Protein AF-A0A3R9WF84-F1 (afdb_monomer)

Mean predicted aligned error: 13.76 Å

Sequence (60 aa):
MTMTVRVSRDGGRTYGGEVAFPTDRSDKPLTPAASAAWPPCECPRCSSPITHHPTRKEMT

Secondary structure (DSSP, 8-state):
-EEEE---SSSSS-----EEEE---SSSPPPPPS---PPP--SHHHHS----PPPGGG--

Solvent-accessible surface area (backbone atoms only — not comparable to full-atom values): 4321 Å² total; per-residue (Å²): 99,73,48,75,49,64,55,52,92,68,87,68,77,50,66,56,72,81,46,79,40,79,71,69,54,88,89,58,77,81,72,78,71,94,59,90,77,66,79,76,62,78,49,77,81,61,64,42,99,64,72,90,71,78,58,90,86,73,81,122

Radius of gyration: 17.72 Å; Cα contacts (8 Å,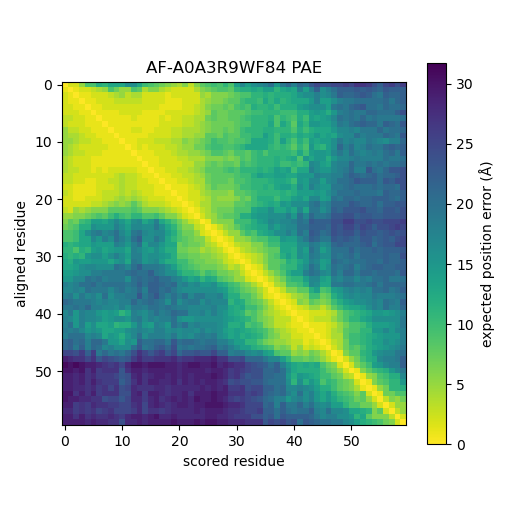 |Δi|>4): 39; chains: 1; bounding box: 28×44×35 Å

Foldseek 3Di:
DKDKDWDDPPVPPDTDDIDIDDPDPVPDDDDPDPDPCDDQPCPPVRVDPDDPDDDPVPPD

pLDDT: mean 74.78, std 15.22, range [47.22, 96.56]

Structure (mmCIF, N/CA/C/O backbone):
data_AF-A0A3R9WF84-F1
#
_entry.id   AF-A0A3R9WF84-F1
#
loop_
_atom_site.group_PDB
_atom_site.id
_atom_site.type_symbol
_atom_site.label_atom_id
_atom_site.label_alt_id
_atom_site.label_comp_id
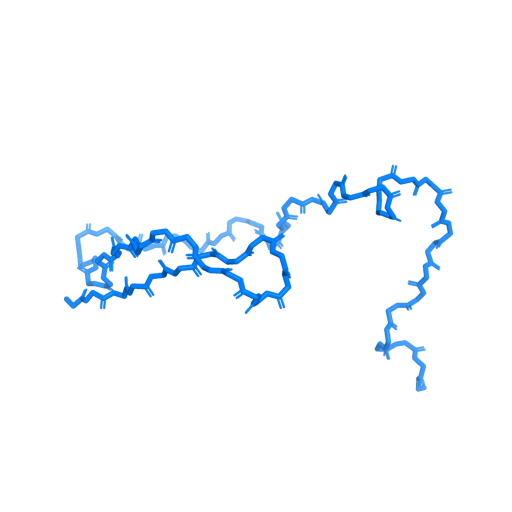_atom_site.label_asym_id
_atom_site.label_entity_id
_atom_site.label_seq_id
_atom_site.pdbx_PDB_ins_code
_atom_site.Cartn_x
_atom_site.Cartn_y
_atom_site.Cartn_z
_atom_site.occupancy
_atom_site.B_iso_or_equiv
_atom_site.auth_seq_id
_atom_site.auth_comp_id
_atom_site.auth_asym_id
_atom_site.auth_atom_id
_atom_site.pdbx_PDB_model_num
ATOM 1 N N . MET A 1 1 ? 12.698 -8.719 14.372 1.00 76.12 1 MET A N 1
ATOM 2 C CA . MET A 1 1 ? 12.177 -7.374 14.740 1.00 76.12 1 MET A CA 1
ATOM 3 C C . MET A 1 1 ? 11.032 -7.042 13.792 1.00 76.12 1 MET A C 1
ATOM 5 O O . MET A 1 1 ? 11.024 -7.561 12.683 1.00 76.12 1 MET A O 1
ATOM 9 N N . THR A 1 2 ? 10.039 -6.257 14.214 1.00 84.00 2 THR A N 1
ATOM 10 C CA . THR A 1 2 ? 8.785 -6.104 13.456 1.00 84.00 2 THR A CA 1
ATOM 11 C C . THR A 1 2 ? 8.430 -4.632 13.297 1.00 84.00 2 THR A C 1
ATOM 13 O O . THR A 1 2 ? 8.520 -3.869 14.255 1.00 84.00 2 THR A O 1
ATOM 16 N N . MET A 1 3 ? 8.012 -4.241 12.096 1.00 90.69 3 MET A N 1
ATOM 17 C CA . MET A 1 3 ? 7.453 -2.926 11.799 1.00 90.69 3 MET A CA 1
ATOM 18 C C . MET A 1 3 ? 5.946 -3.063 11.631 1.00 90.69 3 MET A C 1
ATOM 20 O O . MET A 1 3 ? 5.486 -3.946 10.911 1.00 90.69 3 MET A O 1
ATOM 24 N N . THR A 1 4 ? 5.174 -2.187 12.262 1.00 94.75 4 THR A N 1
ATOM 25 C CA . THR A 1 4 ? 3.717 -2.182 12.138 1.00 94.75 4 THR A CA 1
ATOM 26 C C . THR A 1 4 ? 3.259 -0.995 11.299 1.00 94.75 4 THR A C 1
ATOM 28 O O . THR A 1 4 ? 3.829 0.094 11.357 1.00 94.75 4 THR A O 1
ATOM 31 N N . VAL A 1 5 ? 2.256 -1.221 10.452 1.00 94.25 5 VAL A N 1
ATOM 32 C CA . VAL A 1 5 ? 1.704 -0.215 9.538 1.00 94.25 5 VAL A CA 1
ATOM 33 C C . VAL A 1 5 ? 0.192 -0.171 9.691 1.00 94.25 5 VAL A C 1
ATOM 35 O O . VAL A 1 5 ? -0.471 -1.206 9.764 1.00 94.25 5 VAL A O 1
ATOM 38 N N . ARG A 1 6 ? -0.363 1.044 9.685 1.00 96.56 6 ARG A N 1
ATOM 39 C CA . ARG A 1 6 ? -1.803 1.307 9.598 1.00 96.56 6 ARG A CA 1
ATOM 40 C C . ARG A 1 6 ? -2.065 2.289 8.468 1.00 96.56 6 ARG A C 1
ATOM 42 O O . ARG A 1 6 ? -1.335 3.2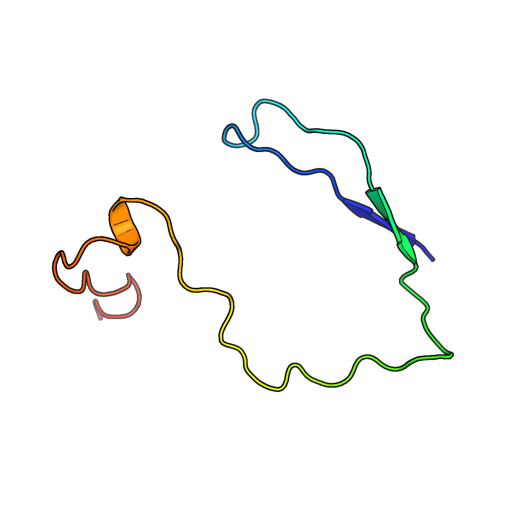63 8.312 1.00 96.56 6 ARG A O 1
ATOM 49 N N . VAL A 1 7 ? -3.117 2.048 7.689 1.00 93.50 7 VAL A N 1
ATOM 50 C CA . VAL A 1 7 ? -3.471 2.887 6.535 1.00 93.50 7 VAL A CA 1
ATOM 51 C C . VAL A 1 7 ? -4.694 3.731 6.866 1.00 93.50 7 VAL A C 1
ATOM 53 O O . VAL A 1 7 ? -5.723 3.198 7.287 1.00 93.50 7 VAL A O 1
ATOM 56 N N . SER A 1 8 ? -4.587 5.037 6.633 1.00 94.06 8 SER A N 1
ATOM 57 C CA . SER A 1 8 ? -5.737 5.937 6.580 1.00 94.06 8 SER A CA 1
ATOM 58 C C . SER A 1 8 ? -6.147 6.172 5.130 1.00 94.06 8 SER A C 1
ATOM 60 O O . SER A 1 8 ? -5.300 6.360 4.258 1.00 94.06 8 SER A O 1
ATOM 62 N N . ARG A 1 9 ? -7.457 6.162 4.873 1.00 91.69 9 ARG A N 1
ATOM 63 C CA . ARG A 1 9 ? -8.044 6.441 3.550 1.00 91.69 9 ARG A CA 1
ATOM 64 C C . ARG A 1 9 ? -8.838 7.748 3.515 1.00 91.69 9 ARG A C 1
ATOM 66 O O . ARG A 1 9 ? -9.435 8.068 2.497 1.00 91.69 9 ARG A O 1
ATOM 73 N N . ASP A 1 10 ? -8.841 8.500 4.612 1.00 93.88 10 ASP A N 1
ATOM 74 C CA . ASP A 1 10 ? -9.678 9.687 4.813 1.00 93.88 10 ASP A CA 1
ATOM 75 C C . ASP A 1 10 ? -8.880 10.913 5.293 1.00 93.88 10 ASP A C 1
ATOM 77 O O . ASP A 1 10 ? -9.422 11.814 5.937 1.00 93.88 10 ASP A O 1
ATOM 81 N N . GLY A 1 11 ? -7.587 10.959 4.960 1.00 91.56 11 GLY A N 1
ATOM 82 C CA . GLY A 1 11 ? -6.706 12.077 5.303 1.00 91.56 11 GLY A CA 1
ATOM 83 C C . GLY A 1 11 ? -6.222 12.060 6.753 1.00 91.56 11 GLY A C 1
ATOM 84 O O . GLY A 1 11 ? -5.940 13.113 7.314 1.00 91.56 11 GLY A O 1
ATOM 85 N N . GLY A 1 12 ? -6.137 10.879 7.364 1.00 94.62 12 GLY A N 1
ATOM 86 C CA . GLY A 1 12 ? -5.622 10.691 8.719 1.00 94.62 12 GLY A CA 1
ATOM 87 C C . GLY A 1 12 ? -6.679 10.791 9.815 1.00 94.62 12 GLY A C 1
ATOM 88 O O . GLY A 1 12 ? -6.308 10.840 10.985 1.00 94.62 12 GLY A O 1
ATOM 89 N N . ARG A 1 13 ? -7.975 10.824 9.474 1.00 95.31 13 ARG A N 1
ATOM 90 C CA . ARG A 1 13 ? -9.056 10.912 10.471 1.00 95.31 13 ARG A CA 1
ATOM 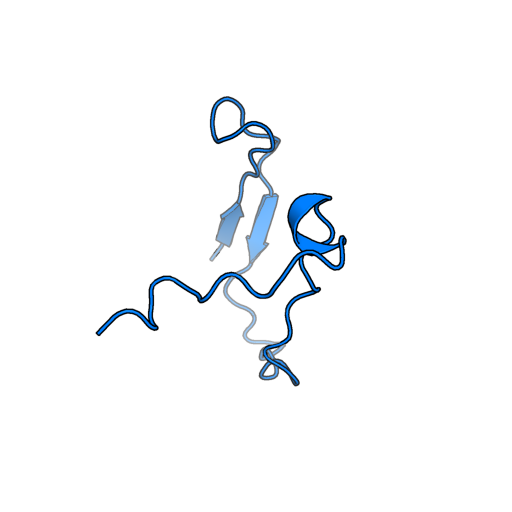91 C C . ARG A 1 13 ? -9.333 9.555 11.104 1.00 95.31 13 ARG A C 1
ATOM 93 O O . ARG A 1 13 ? -9.514 9.470 12.315 1.00 95.31 13 ARG A O 1
ATOM 100 N N . THR A 1 14 ? -9.322 8.496 10.300 1.00 96.38 14 THR A N 1
ATOM 101 C CA . THR A 1 14 ? -9.428 7.113 10.762 1.00 96.38 14 THR A CA 1
ATOM 102 C C . THR A 1 14 ? -8.299 6.263 10.195 1.00 96.38 14 THR A C 1
ATOM 104 O O . THR A 1 14 ? -7.757 6.526 9.118 1.00 96.38 14 THR A O 1
ATOM 107 N N . TYR A 1 15 ? -7.934 5.225 10.946 1.00 96.12 15 TYR A N 1
ATOM 108 C CA . TYR A 1 15 ? -6.902 4.266 10.574 1.00 96.12 15 TYR A CA 1
ATOM 109 C C . TYR A 1 15 ? -7.484 2.863 10.618 1.00 96.12 15 TYR A C 1
ATOM 111 O O . TYR A 1 15 ? -8.080 2.466 11.622 1.00 96.12 15 TYR A O 1
ATOM 119 N N . GLY A 1 16 ? -7.259 2.101 9.550 1.00 94.50 16 GLY A N 1
ATOM 120 C CA . GLY A 1 16 ? -7.619 0.689 9.492 1.00 94.50 16 GLY A CA 1
ATOM 121 C C . GLY A 1 16 ? -6.842 -0.174 10.491 1.00 94.50 16 GLY A C 1
ATOM 122 O O . GLY A 1 16 ? -6.118 0.325 11.363 1.00 94.50 16 GLY A O 1
ATOM 123 N N . GLY A 1 17 ? -7.001 -1.488 10.343 1.00 96.56 17 GLY A N 1
ATOM 124 C CA . GLY A 1 17 ? -6.293 -2.479 11.151 1.00 96.56 17 GLY A CA 1
ATOM 125 C C . GLY A 1 17 ? -4.771 -2.371 11.033 1.00 96.56 17 GLY A C 1
ATOM 126 O O . GLY A 1 17 ? -4.238 -1.843 10.055 1.00 96.56 17 GLY A O 1
ATOM 127 N N . GLU A 1 18 ? -4.088 -2.862 12.061 1.00 96.50 18 GLU A N 1
ATOM 128 C CA . GLU A 1 18 ? -2.633 -2.954 12.092 1.00 96.50 18 GLU A CA 1
ATOM 129 C C . GLU A 1 18 ? -2.142 -4.160 11.292 1.00 96.50 18 GLU A C 1
ATOM 131 O O . GLU A 1 18 ? -2.673 -5.262 11.419 1.00 96.50 18 GLU A O 1
ATOM 136 N N . VAL A 1 19 ? -1.118 -3.938 10.468 1.00 94.19 19 VAL A N 1
ATOM 137 C CA . VAL A 1 19 ? -0.417 -4.986 9.724 1.00 94.19 19 VAL A CA 1
ATOM 138 C C . VAL A 1 19 ? 1.039 -5.006 10.166 1.00 94.19 19 VAL A C 1
ATOM 140 O O . VAL A 1 19 ? 1.724 -3.986 10.100 1.00 94.19 19 VAL A O 1
ATOM 143 N N . ALA A 1 20 ? 1.511 -6.167 10.610 1.00 91.75 20 ALA A N 1
ATOM 144 C CA . ALA A 1 20 ? 2.870 -6.368 11.090 1.00 91.75 20 ALA A CA 1
ATOM 145 C C . ALA A 1 20 ? 3.757 -6.992 10.000 1.00 91.75 20 ALA A C 1
ATOM 147 O O . ALA A 1 20 ? 3.395 -7.998 9.390 1.00 91.75 20 ALA A O 1
ATOM 148 N N . PHE A 1 21 ? 4.935 -6.411 9.781 1.00 83.94 21 PHE A N 1
ATOM 149 C CA . PHE A 1 21 ? 5.928 -6.855 8.808 1.00 83.94 21 PHE A CA 1
ATOM 150 C C . PHE A 1 21 ? 7.244 -7.211 9.510 1.00 83.94 21 PHE A C 1
ATOM 152 O O . PHE A 1 21 ? 7.782 -6.376 10.240 1.00 83.94 21 PHE A O 1
ATOM 159 N N . PRO A 1 22 ? 7.803 -8.413 9.289 1.00 83.94 22 PRO A N 1
ATOM 160 C CA . PRO A 1 22 ? 9.130 -8.750 9.795 1.00 83.94 22 PRO A CA 1
ATOM 161 C C . PRO A 1 22 ? 10.195 -7.905 9.081 1.00 83.94 22 PRO A C 1
ATOM 163 O O . PRO A 1 22 ? 10.184 -7.802 7.852 1.00 83.94 22 PRO A O 1
ATOM 166 N N . THR A 1 23 ? 11.100 -7.290 9.844 1.00 77.00 23 THR A N 1
ATOM 167 C CA . THR A 1 23 ? 12.145 -6.383 9.329 1.00 77.00 23 THR A CA 1
ATOM 168 C C . THR A 1 23 ? 13.517 -7.039 9.219 1.00 77.00 23 THR A C 1
ATOM 170 O O . THR A 1 23 ? 14.411 -6.493 8.583 1.00 77.00 23 THR A O 1
ATOM 173 N N . ASP A 1 24 ? 13.701 -8.205 9.825 1.00 76.38 24 ASP A N 1
ATOM 174 C CA . ASP A 1 24 ? 14.902 -9.029 9.760 1.00 76.38 24 ASP A CA 1
ATOM 175 C C . ASP A 1 24 ? 14.691 -10.195 8.791 1.00 76.38 24 ASP A C 1
ATOM 177 O O . ASP A 1 24 ? 14.416 -11.323 9.185 1.00 76.38 24 ASP A O 1
ATOM 181 N N . ARG A 1 25 ? 14.830 -9.926 7.488 1.00 65.44 25 ARG A N 1
ATOM 182 C CA . ARG A 1 25 ? 14.933 -10.983 6.470 1.00 65.44 25 ARG A CA 1
ATOM 183 C C . ARG A 1 25 ? 16.390 -11.262 6.134 1.0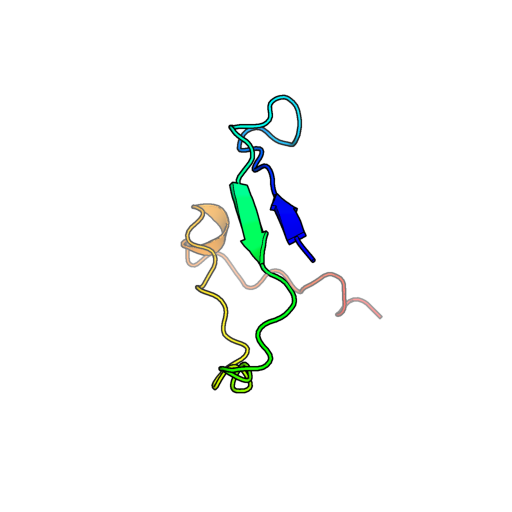0 65.44 25 ARG A C 1
ATOM 185 O O . ARG A 1 25 ? 16.882 -10.875 5.077 1.00 65.44 25 ARG A O 1
ATOM 192 N N . SER A 1 26 ? 17.081 -11.917 7.060 1.00 64.69 26 SER A N 1
ATOM 193 C CA . SER A 1 26 ? 18.465 -12.372 6.862 1.00 64.69 26 SER A CA 1
ATOM 194 C C . SER A 1 26 ? 18.574 -13.484 5.808 1.00 64.69 26 SER A C 1
ATOM 196 O O . SER A 1 26 ? 19.644 -13.703 5.253 1.00 64.69 26 SER A O 1
ATOM 198 N N . ASP A 1 27 ? 17.471 -14.175 5.519 1.00 68.44 27 ASP A N 1
ATOM 199 C CA . ASP A 1 27 ? 17.365 -15.300 4.586 1.00 68.44 27 ASP A CA 1
ATOM 200 C C . ASP A 1 27 ? 17.034 -14.883 3.141 1.00 68.44 27 ASP A C 1
ATOM 202 O O . ASP A 1 27 ? 17.275 -15.643 2.203 1.00 68.44 27 ASP A O 1
ATOM 206 N N . LYS A 1 28 ? 16.491 -13.676 2.937 1.00 67.88 28 LYS A N 1
ATOM 207 C CA . LYS A 1 28 ? 16.071 -13.189 1.618 1.00 67.88 28 LYS A CA 1
ATOM 208 C C . LYS A 1 28 ? 16.361 -11.693 1.454 1.00 67.88 28 LYS A C 1
ATOM 210 O O . LYS A 1 28 ? 15.469 -10.876 1.710 1.00 67.88 28 LYS A O 1
ATOM 215 N N . PRO A 1 29 ? 17.573 -11.318 0.999 1.00 68.75 29 PRO A N 1
ATOM 216 C CA . PRO A 1 29 ? 17.903 -9.923 0.740 1.00 68.75 29 PRO A CA 1
ATOM 217 C C . PRO A 1 29 ? 16.934 -9.322 -0.284 1.00 68.75 29 PRO A C 1
ATOM 219 O O . PRO A 1 29 ? 16.601 -9.939 -1.301 1.00 68.75 29 PRO A O 1
ATOM 222 N N . LEU A 1 30 ? 16.445 -8.116 0.008 1.00 68.75 30 LEU A N 1
ATOM 223 C CA . LEU A 1 30 ? 15.605 -7.362 -0.915 1.00 68.75 30 LEU A CA 1
ATOM 224 C C . LEU A 1 30 ? 16.461 -6.961 -2.118 1.00 68.75 30 LEU A C 1
ATOM 226 O O . LEU A 1 30 ? 17.461 -6.261 -1.973 1.00 68.75 30 LEU A O 1
ATOM 230 N N . THR A 1 31 ? 16.076 -7.405 -3.311 1.00 74.44 31 THR A N 1
ATOM 231 C CA . THR A 1 31 ? 16.685 -6.911 -4.546 1.00 74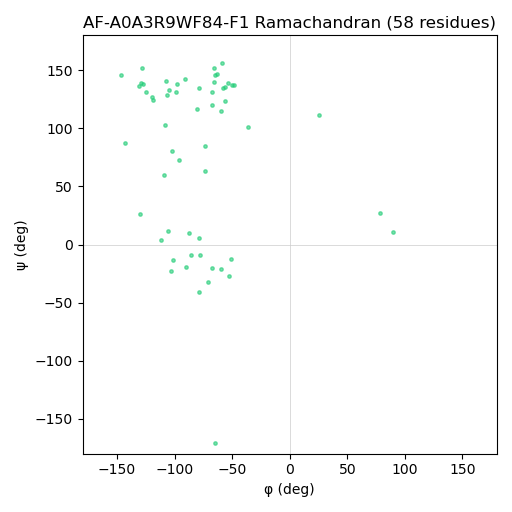.44 31 THR A CA 1
ATOM 232 C C . THR A 1 31 ? 16.340 -5.431 -4.707 1.00 74.44 31 THR A C 1
ATOM 234 O O . THR A 1 31 ? 15.186 -5.067 -4.445 1.00 74.44 31 THR A O 1
ATOM 237 N N . PRO A 1 32 ? 17.275 -4.575 -5.161 1.00 73.38 32 PRO A N 1
ATOM 238 C CA . PRO A 1 32 ? 16.945 -3.208 -5.539 1.00 73.38 32 PRO A CA 1
ATOM 239 C C . PRO A 1 32 ? 15.748 -3.209 -6.488 1.00 73.38 32 PRO A C 1
ATOM 241 O O . PRO A 1 32 ? 15.658 -4.061 -7.377 1.00 73.38 32 PRO A O 1
ATOM 244 N N . ALA A 1 33 ? 14.810 -2.287 -6.281 1.00 72.12 33 ALA A N 1
ATOM 245 C CA . ALA A 1 33 ? 13.684 -2.147 -7.189 1.00 72.12 33 ALA A CA 1
ATOM 246 C C . ALA A 1 33 ? 14.226 -1.910 -8.607 1.00 72.12 33 ALA A C 1
ATOM 248 O O . ALA A 1 33 ? 14.993 -0.974 -8.824 1.00 72.12 33 ALA A O 1
ATOM 249 N N . ALA A 1 34 ? 13.836 -2.761 -9.563 1.00 68.00 34 ALA A N 1
ATOM 250 C CA . ALA A 1 34 ? 14.306 -2.679 -10.950 1.00 68.00 34 ALA A CA 1
ATOM 251 C C . ALA A 1 34 ? 13.952 -1.335 -11.616 1.00 68.00 34 ALA A C 1
ATOM 253 O O . ALA A 1 34 ? 14.596 -0.919 -12.574 1.00 68.00 34 ALA A O 1
ATOM 254 N N . SER A 1 35 ? 12.948 -0.636 -11.080 1.00 67.19 35 SER A N 1
ATOM 255 C CA . SER A 1 35 ? 12.591 0.728 -11.446 1.00 67.19 35 SER A CA 1
ATOM 256 C C . SER A 1 35 ? 12.060 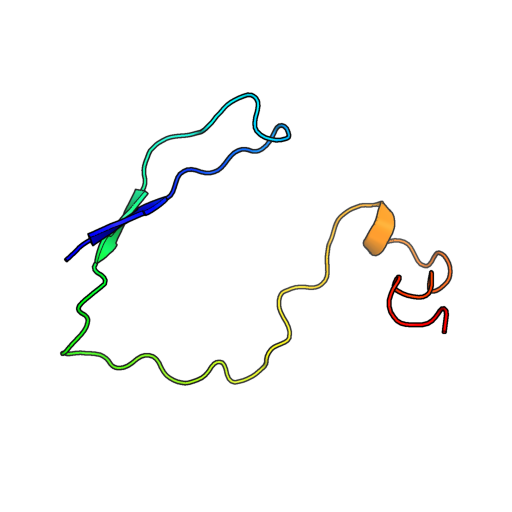1.484 -10.233 1.00 67.19 35 SER A C 1
ATOM 258 O O . SER A 1 35 ? 11.312 0.921 -9.434 1.00 67.19 35 SER A O 1
ATOM 260 N N . ALA A 1 36 ? 12.342 2.783 -10.156 1.00 65.62 36 ALA A N 1
ATOM 261 C CA . ALA A 1 36 ? 11.678 3.698 -9.224 1.00 65.62 36 ALA A CA 1
ATOM 262 C C . ALA A 1 36 ? 10.275 4.140 -9.703 1.00 65.62 36 ALA A C 1
ATOM 264 O O . ALA A 1 36 ? 9.654 4.999 -9.081 1.00 65.62 36 ALA A O 1
ATOM 265 N N . ALA A 1 37 ? 9.779 3.581 -10.814 1.00 66.12 37 ALA A N 1
ATOM 266 C CA . ALA A 1 37 ? 8.450 3.856 -11.346 1.00 66.12 37 ALA A CA 1
ATOM 267 C C . ALA A 1 37 ? 7.387 3.176 -10.466 1.00 66.12 37 ALA A C 1
ATOM 269 O O . ALA A 1 37 ? 6.969 2.047 -10.707 1.00 66.12 37 ALA A O 1
ATOM 270 N N . TRP A 1 38 ? 6.994 3.856 -9.393 1.00 55.50 38 TRP A N 1
ATOM 271 C CA . TRP A 1 38 ? 5.789 3.537 -8.628 1.00 55.50 38 TRP A CA 1
ATOM 272 C C . TRP A 1 38 ? 4.557 3.758 -9.523 1.00 55.50 38 TRP A C 1
ATOM 274 O O . TRP A 1 38 ? 4.641 4.654 -10.373 1.00 55.50 38 TRP A O 1
ATOM 284 N N . PRO A 1 39 ? 3.455 2.976 -9.403 1.00 65.56 39 PRO A N 1
ATOM 285 C CA . PRO A 1 39 ? 2.341 3.072 -10.337 1.00 65.56 39 PRO A CA 1
ATOM 286 C C . PRO A 1 39 ? 1.928 4.530 -10.534 1.00 65.56 39 PRO A C 1
ATOM 288 O O . PRO A 1 39 ? 1.891 5.293 -9.557 1.00 65.56 39 PRO A O 1
ATOM 291 N N . PRO A 1 40 ? 1.659 4.932 -11.789 1.00 69.25 40 PRO A N 1
ATOM 292 C CA . PRO A 1 40 ? 1.194 6.276 -12.063 1.00 69.25 40 PRO A CA 1
ATOM 293 C C . PRO A 1 40 ? -0.031 6.540 -11.193 1.00 69.25 40 PRO A C 1
ATOM 295 O O . PRO A 1 40 ? -0.861 5.660 -10.979 1.00 69.25 40 PRO A O 1
ATOM 298 N N . CYS A 1 41 ? -0.123 7.743 -10.634 1.00 70.88 41 CYS A N 1
ATOM 299 C CA . CYS A 1 41 ? -1.274 8.099 -9.822 1.00 70.88 41 CYS A CA 1
ATOM 300 C C . CYS A 1 41 ? -2.545 7.985 -10.680 1.00 70.88 41 CYS A C 1
ATOM 302 O O . CYS A 1 41 ? -2.720 8.745 -11.627 1.00 70.88 41 CYS A O 1
ATOM 304 N N . GLU A 1 42 ? -3.436 7.055 -10.340 1.00 74.00 42 GLU A N 1
ATOM 305 C CA . GLU A 1 42 ? -4.683 6.812 -11.083 1.00 74.00 42 GLU A CA 1
ATOM 306 C C . GLU A 1 42 ? -5.844 7.700 -10.605 1.00 74.00 42 GLU A C 1
ATOM 308 O O . GLU A 1 42 ? -6.999 7.492 -10.972 1.00 74.00 42 GLU A O 1
ATOM 313 N N . CYS A 1 43 ? -5.579 8.700 -9.757 1.00 78.00 43 CYS A N 1
ATOM 314 C CA . CYS A 1 43 ? -6.633 9.615 -9.328 1.00 78.00 43 CYS A CA 1
ATOM 315 C C . CYS A 1 43 ? -7.149 10.450 -10.520 1.00 78.00 43 CYS A C 1
ATOM 317 O O . CYS A 1 43 ? -6.356 10.778 -11.404 1.00 78.00 43 CYS A O 1
ATOM 319 N N . PRO A 1 44 ? -8.418 10.908 -10.517 1.00 76.38 44 PRO A N 1
ATOM 320 C CA . PRO A 1 44 ? -8.990 11.703 -11.616 1.00 76.38 44 PRO A CA 1
ATOM 321 C C . PRO A 1 44 ? -8.169 12.944 -12.009 1.00 76.38 44 PRO A C 1
ATOM 323 O O . PRO A 1 44 ? -8.199 13.393 -13.155 1.00 76.38 44 PRO A O 1
ATOM 326 N N . ARG A 1 45 ? -7.407 13.498 -11.055 1.00 72.06 45 ARG A N 1
ATOM 327 C CA . ARG A 1 45 ? -6.504 14.636 -11.270 1.00 72.06 45 ARG A CA 1
ATOM 328 C C . ARG A 1 45 ? -5.263 14.270 -12.093 1.00 72.06 45 ARG A C 1
ATOM 330 O O . ARG A 1 45 ? -4.751 15.124 -12.799 1.00 72.06 45 ARG A O 1
ATOM 337 N N . CYS A 1 46 ? -4.766 13.043 -11.968 1.00 73.56 46 CYS A N 1
ATOM 338 C C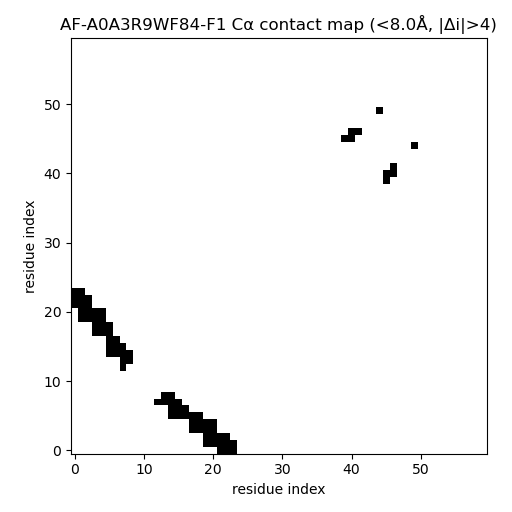A . CYS A 1 46 ? -3.545 12.573 -12.624 1.00 73.56 46 CYS A CA 1
ATOM 339 C C . CYS A 1 46 ? -3.826 11.685 -13.847 1.00 73.56 46 CYS A C 1
ATOM 341 O O . CYS A 1 46 ? -2.973 11.586 -14.720 1.00 73.56 46 CYS A O 1
ATOM 343 N N . SER A 1 47 ? -5.010 11.067 -13.927 1.00 73.38 47 SER A N 1
ATOM 344 C CA . SER A 1 47 ? -5.433 10.214 -15.045 1.00 73.38 47 SER A CA 1
ATOM 345 C C . SER A 1 47 ? -6.055 10.987 -16.215 1.00 73.38 47 SER A C 1
ATOM 347 O O . SER A 1 47 ? -6.322 10.401 -17.263 1.00 73.38 47 SER A O 1
ATOM 349 N N . SER A 1 48 ? -6.329 12.284 -16.049 1.00 67.44 48 SER A N 1
ATOM 350 C CA . SER A 1 48 ? -6.829 13.149 -17.118 1.00 67.44 48 SER A CA 1
ATOM 351 C C . SER A 1 48 ? -5.662 13.819 -17.861 1.00 67.44 48 SER A C 1
ATOM 353 O O . SER A 1 48 ? -4.682 14.207 -17.224 1.00 67.44 48 SER A O 1
ATOM 355 N N . PRO A 1 49 ? -5.734 13.993 -19.197 1.00 57.75 49 PRO A N 1
ATOM 356 C CA . PRO A 1 49 ? -4.759 14.761 -19.968 1.00 57.75 49 PRO A CA 1
ATOM 357 C C . PRO A 1 49 ? -4.964 16.261 -19.710 1.00 57.75 49 PRO A C 1
ATOM 359 O O . PRO A 1 49 ? -5.350 17.019 -20.593 1.00 57.75 49 PRO A O 1
ATOM 362 N N . ILE A 1 50 ? -4.771 16.697 -18.468 1.00 52.97 50 ILE A N 1
ATOM 363 C CA . ILE A 1 50 ? -4.776 18.108 -18.101 1.00 52.97 50 ILE A CA 1
ATOM 364 C C . ILE A 1 50 ? -3.329 18.462 -17.802 1.00 52.97 50 ILE A C 1
ATOM 366 O O . ILE A 1 50 ? -2.794 18.066 -16.773 1.00 52.97 50 ILE A O 1
ATOM 370 N N . THR A 1 51 ? -2.723 19.146 -18.775 1.00 53.97 51 THR A N 1
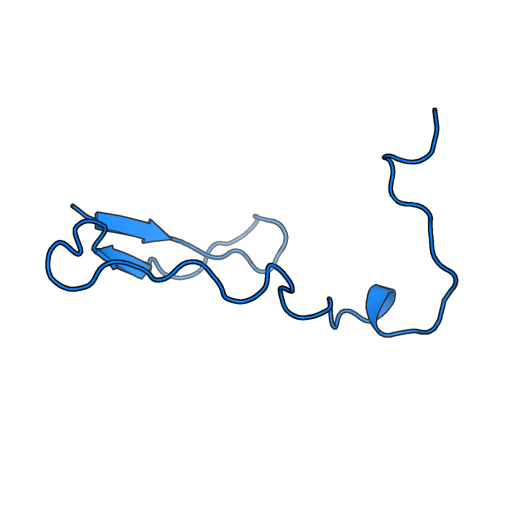ATOM 371 C CA . THR A 1 51 ? -1.560 20.037 -18.683 1.00 53.97 51 THR A CA 1
ATOM 372 C C . THR A 1 51 ? -0.615 19.757 -17.517 1.00 53.97 51 THR A C 1
ATOM 374 O O . THR A 1 51 ? -0.952 20.045 -16.371 1.00 53.97 51 THR A O 1
ATOM 377 N N . HIS A 1 52 ? 0.598 19.287 -17.836 1.00 51.41 52 HIS A N 1
ATOM 378 C CA . HIS A 1 52 ? 1.752 19.240 -16.931 1.00 51.41 52 HIS A CA 1
ATOM 379 C C . HIS A 1 52 ? 1.761 20.468 -16.008 1.00 51.41 52 HIS A C 1
ATOM 381 O O . HIS A 1 52 ? 2.123 21.570 -16.418 1.00 51.41 52 HIS A O 1
ATOM 387 N N . HIS A 1 53 ? 1.327 20.292 -14.762 1.00 52.25 53 HIS A N 1
ATOM 388 C CA . HIS A 1 53 ? 1.524 21.306 -13.744 1.00 52.25 53 HIS A CA 1
ATOM 389 C C . HIS A 1 53 ? 2.965 21.113 -13.271 1.00 52.25 53 HIS A C 1
ATOM 391 O O . HIS A 1 53 ? 3.265 20.021 -12.774 1.00 52.25 53 HIS A O 1
ATOM 397 N N . PRO A 1 54 ? 3.868 22.094 -13.458 1.00 53.38 54 PRO A N 1
ATOM 398 C CA . PRO A 1 54 ? 5.243 21.942 -13.018 1.00 53.38 54 PRO A CA 1
ATOM 399 C C . PRO A 1 54 ? 5.247 21.620 -11.531 1.00 53.38 54 PRO A C 1
ATOM 401 O O . PRO A 1 54 ? 4.483 22.178 -10.731 1.00 53.38 54 PRO A O 1
ATOM 404 N N . THR A 1 55 ? 6.076 20.651 -11.176 1.00 55.56 55 THR A N 1
ATOM 405 C CA . THR A 1 55 ? 6.273 20.287 -9.784 1.00 55.56 55 THR A CA 1
ATOM 406 C C . THR A 1 55 ? 6.878 21.488 -9.061 1.00 55.56 55 THR A C 1
ATOM 408 O O . THR A 1 55 ? 7.662 22.245 -9.626 1.00 55.56 55 THR A O 1
ATOM 411 N N . ARG A 1 56 ? 6.548 21.674 -7.776 1.00 55.75 56 ARG A N 1
ATOM 412 C CA . ARG A 1 56 ? 7.031 22.789 -6.929 1.00 55.75 56 ARG A CA 1
ATOM 413 C C . ARG A 1 56 ? 8.565 22.977 -6.932 1.00 55.75 56 ARG A C 1
ATOM 415 O O . ARG A 1 56 ? 9.049 23.991 -6.447 1.00 55.75 56 ARG A O 1
ATOM 422 N N . LYS A 1 57 ? 9.327 22.010 -7.451 1.00 54.50 57 LYS A N 1
ATOM 423 C CA . LYS A 1 57 ? 10.786 22.064 -7.592 1.00 54.50 57 LYS A CA 1
ATOM 424 C C . LYS A 1 57 ? 11.279 22.902 -8.783 1.00 54.50 57 LYS A C 1
ATOM 426 O O . LYS A 1 57 ? 12.474 23.137 -8.856 1.00 54.50 57 LYS A O 1
ATOM 431 N N . GLU A 1 58 ? 10.400 23.353 -9.679 1.00 55.88 58 GLU A N 1
ATOM 432 C CA . GLU A 1 58 ? 10.774 24.006 -10.950 1.00 55.88 58 GLU A CA 1
ATOM 433 C C . GLU A 1 58 ? 10.559 25.539 -10.957 1.00 55.88 58 GLU A C 1
ATOM 435 O O . GLU A 1 58 ? 10.629 26.169 -12.005 1.00 55.88 58 GLU A O 1
ATOM 440 N N . MET A 1 59 ? 10.292 26.159 -9.799 1.00 50.88 59 MET A N 1
ATOM 441 C CA . MET A 1 59 ? 10.138 27.619 -9.633 1.00 50.88 59 MET A CA 1
ATOM 442 C C . MET A 1 59 ? 11.319 28.221 -8.856 1.00 50.88 59 MET A C 1
ATOM 444 O O . MET A 1 59 ? 11.152 28.778 -7.769 1.00 50.88 59 MET A O 1
ATOM 448 N N . THR A 1 60 ? 12.532 28.071 -9.386 1.00 47.22 60 THR A N 1
ATOM 449 C CA . THR A 1 60 ? 13.721 28.839 -8.982 1.00 47.22 60 THR A CA 1
ATOM 450 C C . THR A 1 60 ? 14.509 29.209 -10.223 1.00 47.22 60 THR A C 1
ATOM 452 O O . THR A 1 60 ? 14.688 28.310 -11.072 1.00 47.22 60 THR A O 1
#